Protein AF-A0A086LXX8-F1 (afdb_monomer_lite)

Radius of gyration: 21.61 Å; chains: 1; bounding box: 48×35×59 Å

Foldseek 3Di:
DVVVVVVVVVCVVDPDPPPPVVVVLVVVLVVLVVLLVLLVVLLVPDPVSLVSLVVVLVVVVVPPPPSCVQQVHPDNDPVNSVSSVVVSVVSVVVSVVSVVVD

Sequence (102 aa):
MHDSLLKFCCLEHNPPPPTHSAWMSSLVLYLLTIATAFLGYVLPWGQMCFWGVTVITNLLSPIPYVVPWLLGGYFVPDVTLRRFFVLHIILHFTTGLVLCLY

pLDDT: mean 80.86, std 11.33, range [56.59, 94.06]

InterPro domains:
  IPR005797 Cytochrome b/b6, N-terminal domain [PF00033] (19-99)
  IPR005797 Cytochrome b/b6, N-terminal domain [PS51002] (1-102)
  IPR016174 Di-haem cytochrome, transmembrane [SSF81342] (20-98)
  IPR027387 Cytochrome b/b6-like domain superfamily [G3DSA:1.20.810.10] (12-102)

Structure (mmCIF, N/CA/C/O backbone):
data_AF-A0A086LXX8-F1
#
_entry.id   AF-A0A086LXX8-F1
#
loop_
_atom_site.group_PDB
_atom_site.id
_atom_site.type_symbol
_atom_site.label_atom_id
_atom_site.label_alt_id
_atom_site.label_comp_id
_atom_site.label_asym_id
_atom_site.label_entity_id
_atom_site.label_seq_id
_atom_site.pdbx_PDB_ins_code
_atom_site.Cartn_x
_atom_site.Cartn_y
_atom_site.Cartn_z
_atom_site.occupancy
_atom_site.B_iso_or_equiv
_atom_site.auth_seq_id
_atom_site.auth_comp_id
_atom_site.auth_asym_id
_atom_site.auth_atom_id
_atom_site.pdbx_PDB_model_num
ATOM 1 N N . MET A 1 1 ? 31.525 -23.156 -41.639 1.00 56.59 1 MET A N 1
ATOM 2 C CA . MET A 1 1 ? 30.207 -23.643 -41.162 1.00 56.59 1 MET A CA 1
ATOM 3 C C . MET A 1 1 ? 30.297 -24.351 -39.807 1.00 56.59 1 MET A C 1
ATOM 5 O O . MET A 1 1 ? 29.387 -24.186 -39.011 1.00 56.59 1 MET A O 1
ATOM 9 N N . HIS A 1 2 ? 31.386 -25.072 -39.505 1.00 58.84 2 HIS A N 1
ATOM 10 C CA . HIS A 1 2 ? 31.576 -25.780 -38.228 1.00 58.84 2 HIS A CA 1
ATOM 11 C C . HIS A 1 2 ? 31.784 -24.847 -37.005 1.00 58.84 2 HIS A C 1
ATOM 13 O O . HIS A 1 2 ? 31.277 -25.129 -35.924 1.00 58.84 2 HIS A O 1
ATOM 19 N N . ASP A 1 3 ? 32.429 -23.684 -37.178 1.00 59.16 3 ASP A N 1
ATOM 20 C CA . ASP A 1 3 ? 32.704 -22.739 -36.071 1.00 59.16 3 ASP A CA 1
ATOM 21 C C . ASP A 1 3 ? 31.477 -21.951 -35.580 1.00 59.16 3 ASP A C 1
ATOM 23 O O . ASP A 1 3 ? 31.426 -21.500 -34.435 1.00 59.16 3 ASP A O 1
ATOM 27 N N . SER A 1 4 ? 30.461 -21.783 -36.432 1.00 62.78 4 SER A N 1
ATOM 28 C CA . SER A 1 4 ? 29.211 -21.105 -36.064 1.00 62.78 4 SER A CA 1
ATOM 29 C C . SER A 1 4 ? 28.341 -21.973 -35.151 1.00 62.78 4 SER A C 1
ATOM 31 O O . SER A 1 4 ? 27.659 -21.441 -34.281 1.00 62.78 4 SER A O 1
ATOM 33 N N . LEU A 1 5 ? 28.405 -23.300 -35.301 1.00 61.94 5 LEU A N 1
ATOM 34 C CA . LEU A 1 5 ? 27.641 -24.250 -34.487 1.00 61.94 5 LEU A CA 1
ATOM 35 C C . LEU A 1 5 ? 28.209 -24.384 -33.066 1.00 61.94 5 LEU A C 1
ATOM 37 O O . LEU A 1 5 ? 27.443 -24.462 -32.108 1.00 61.94 5 LEU A O 1
ATOM 41 N N . LEU A 1 6 ? 29.536 -24.314 -32.904 1.00 62.03 6 LEU A N 1
ATOM 42 C CA . LEU A 1 6 ? 30.182 -24.313 -31.584 1.00 62.03 6 LEU A CA 1
ATOM 43 C C . LEU A 1 6 ? 29.819 -23.068 -30.756 1.00 62.03 6 LEU A C 1
ATOM 45 O O . LEU A 1 6 ? 29.588 -23.177 -29.554 1.00 62.03 6 LEU A O 1
ATOM 49 N N . LYS A 1 7 ? 29.695 -21.891 -31.390 1.00 61.00 7 LYS A N 1
ATOM 50 C CA . LYS A 1 7 ? 29.247 -20.661 -30.710 1.00 61.00 7 LYS A CA 1
ATOM 51 C C . LYS A 1 7 ? 27.793 -20.743 -30.242 1.00 61.00 7 LYS A C 1
ATOM 53 O O . LYS A 1 7 ? 27.505 -20.294 -29.141 1.00 61.00 7 LYS A O 1
ATOM 58 N N . PHE A 1 8 ? 26.901 -21.341 -31.033 1.00 57.38 8 PHE A N 1
ATOM 59 C CA . PHE A 1 8 ? 25.512 -21.573 -30.618 1.00 57.38 8 PHE A CA 1
ATOM 60 C C . PHE A 1 8 ? 25.419 -22.554 -29.440 1.00 57.38 8 PHE A C 1
ATOM 62 O O . PHE A 1 8 ? 24.720 -22.271 -28.472 1.00 57.38 8 PHE A O 1
ATOM 69 N N . CYS A 1 9 ? 26.188 -23.648 -29.462 1.00 58.62 9 CYS A N 1
ATOM 70 C CA . CYS A 1 9 ? 26.179 -24.640 -28.382 1.00 58.62 9 CYS A CA 1
ATOM 71 C C . CYS A 1 9 ? 26.737 -24.083 -27.052 1.00 58.62 9 CYS A C 1
ATOM 73 O O . CYS A 1 9 ? 26.228 -24.415 -25.984 1.00 58.62 9 CYS A O 1
ATOM 75 N N . CYS A 1 10 ? 27.745 -23.200 -27.101 1.00 57.38 10 CYS A N 1
ATOM 76 C CA . CYS A 1 10 ? 28.260 -22.516 -25.906 1.00 57.3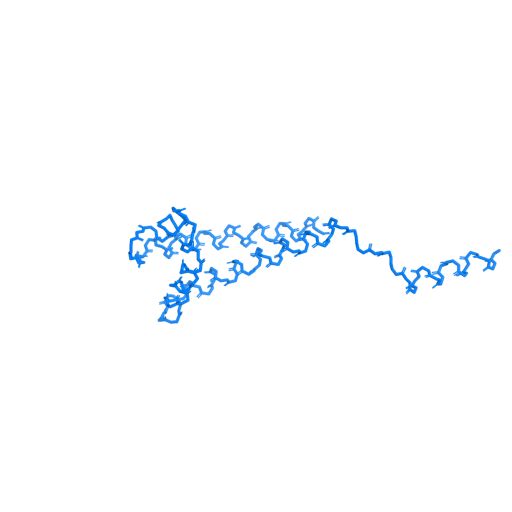8 10 CYS A CA 1
ATOM 77 C C . CYS A 1 10 ? 27.307 -21.440 -25.353 1.00 57.38 10 CYS A C 1
ATOM 79 O O . CYS A 1 10 ? 27.332 -21.184 -24.151 1.00 57.38 10 CYS A O 1
ATOM 81 N N . LEU A 1 11 ? 26.484 -20.807 -26.198 1.00 57.06 11 LEU A N 1
ATOM 82 C CA . LEU A 1 11 ? 25.497 -19.806 -25.768 1.00 57.06 11 LEU A CA 1
ATOM 83 C C . LEU A 1 11 ? 24.237 -20.436 -25.164 1.00 57.06 11 LEU A C 1
ATOM 85 O O . LEU A 1 11 ? 23.641 -19.848 -24.269 1.00 57.06 11 LEU A O 1
ATOM 89 N N . GLU A 1 12 ? 23.862 -21.641 -25.595 1.00 57.69 12 GLU A N 1
ATOM 90 C CA . GLU A 1 12 ? 22.782 -22.409 -24.962 1.00 57.69 12 GLU A CA 1
ATOM 91 C C . GLU A 1 12 ? 23.168 -22.872 -23.544 1.00 57.69 12 GLU A C 1
ATOM 93 O O . GLU A 1 12 ? 22.337 -22.916 -22.640 1.00 57.69 12 GLU A O 1
ATOM 98 N N . HIS A 1 13 ? 24.451 -23.179 -23.322 1.00 65.06 13 HIS A N 1
ATOM 99 C CA . HIS A 1 13 ? 24.944 -23.645 -22.025 1.00 65.06 13 HIS A CA 1
ATOM 100 C C . HIS A 1 13 ? 25.200 -22.515 -21.012 1.00 65.06 13 HIS A C 1
ATOM 102 O O . HIS A 1 13 ? 25.256 -22.772 -19.811 1.00 65.06 13 HIS A O 1
ATOM 108 N N . ASN A 1 14 ? 25.364 -21.271 -21.472 1.00 63.41 14 ASN A N 1
ATOM 109 C CA . ASN A 1 14 ? 25.628 -20.122 -20.610 1.00 63.41 14 ASN A CA 1
ATOM 110 C C . ASN A 1 14 ? 24.676 -18.969 -20.962 1.00 63.41 14 ASN A C 1
ATOM 112 O O . ASN A 1 14 ? 25.029 -18.128 -21.799 1.00 63.41 14 ASN A O 1
ATOM 116 N N . PRO A 1 15 ? 23.466 -18.932 -20.366 1.00 69.81 15 PRO A N 1
ATOM 117 C CA . PRO A 1 15 ? 22.545 -17.834 -20.602 1.00 69.81 15 PRO A CA 1
ATOM 118 C C . PRO A 1 15 ? 23.215 -16.513 -20.200 1.00 69.81 15 PRO A C 1
ATOM 120 O O . PRO A 1 15 ? 23.963 -16.477 -19.216 1.00 69.81 15 PRO A O 1
ATOM 123 N N . PRO A 1 16 ? 22.971 -15.414 -20.936 1.00 72.88 16 PRO A N 1
ATOM 124 C CA . PRO A 1 16 ? 23.492 -14.116 -20.539 1.00 72.88 16 PRO A CA 1
ATOM 125 C C . PRO A 1 16 ? 23.039 -13.814 -19.102 1.00 72.88 16 PRO A C 1
ATOM 127 O O . PRO A 1 16 ? 21.895 -14.122 -18.750 1.00 72.88 16 PRO A O 1
ATOM 130 N N . PRO A 1 17 ? 23.912 -13.236 -18.257 1.00 75.06 17 PRO A N 1
ATOM 131 C CA . PRO A 1 17 ? 23.539 -12.918 -16.889 1.00 75.06 17 PRO A CA 1
ATOM 132 C C . PRO A 1 17 ? 22.296 -12.021 -16.906 1.00 75.06 17 PRO A C 1
ATOM 134 O O . PRO A 1 17 ? 22.202 -11.135 -17.766 1.00 75.06 17 PRO A O 1
ATOM 137 N N . PRO A 1 18 ? 21.336 -12.232 -15.987 1.00 71.75 18 PRO A N 1
ATOM 138 C CA . PRO A 1 18 ? 20.146 -11.400 -15.925 1.00 71.75 18 PRO A CA 1
ATOM 139 C C . PRO A 1 18 ? 20.577 -9.942 -15.807 1.00 71.75 18 PRO A C 1
ATOM 141 O O . PRO A 1 18 ? 21.439 -9.592 -14.995 1.00 71.75 18 PRO A O 1
ATOM 144 N N . THR A 1 19 ? 20.000 -9.085 -16.646 1.00 83.12 19 THR A N 1
ATOM 145 C CA . THR A 1 19 ? 20.311 -7.663 -16.581 1.00 83.12 19 THR A CA 1
ATOM 146 C C . THR A 1 19 ? 19.916 -7.147 -15.203 1.00 83.12 19 THR A C 1
ATOM 148 O O . THR A 1 19 ? 18.885 -7.524 -14.643 1.00 83.12 19 THR A O 1
ATOM 151 N N . HIS A 1 20 ? 20.731 -6.251 -14.648 1.00 82.94 20 HIS A N 1
ATOM 152 C CA . HIS A 1 20 ? 20.465 -5.658 -13.338 1.00 82.94 20 HIS A CA 1
ATOM 153 C C . HIS A 1 20 ? 19.049 -5.049 -13.263 1.00 82.94 20 HIS A C 1
ATOM 155 O O . HIS A 1 20 ? 18.400 -5.094 -12.223 1.00 82.94 20 HIS A O 1
ATOM 161 N N . SER A 1 21 ? 18.524 -4.557 -14.392 1.00 81.88 21 SER A N 1
ATOM 162 C CA . SER A 1 21 ? 17.153 -4.053 -14.514 1.00 81.88 21 SER A CA 1
ATOM 163 C C . SER A 1 21 ? 16.072 -5.122 -14.311 1.00 81.88 21 SER A C 1
ATOM 165 O O . SER A 1 21 ? 15.095 -4.845 -13.621 1.00 81.88 21 SER A O 1
ATOM 167 N N . ALA A 1 22 ? 16.241 -6.330 -14.858 1.00 85.62 22 ALA A N 1
ATOM 168 C CA . ALA A 1 22 ? 15.265 -7.418 -14.752 1.00 85.62 22 ALA A CA 1
ATOM 169 C C . ALA A 1 22 ? 15.194 -8.006 -13.332 1.00 85.62 22 ALA A C 1
ATOM 171 O O . ALA A 1 22 ? 14.127 -8.407 -12.860 1.00 85.62 22 ALA A O 1
ATOM 172 N N . TRP A 1 23 ? 16.332 -8.032 -12.635 1.00 88.00 23 TRP A N 1
ATOM 173 C CA . TRP A 1 23 ? 16.393 -8.487 -11.247 1.00 88.00 23 TRP A CA 1
ATOM 174 C C . TRP A 1 23 ? 15.707 -7.493 -10.302 1.00 88.00 23 TRP A C 1
ATOM 176 O O . TRP A 1 23 ? 14.905 -7.884 -9.453 1.00 88.00 23 TRP A O 1
ATOM 186 N N . MET A 1 24 ? 15.942 -6.192 -10.506 1.00 88.94 24 MET A N 1
ATOM 187 C CA . MET A 1 24 ? 15.308 -5.142 -9.705 1.00 88.94 24 MET A CA 1
ATOM 188 C C . MET A 1 24 ? 13.789 -5.084 -9.910 1.00 88.94 24 MET A C 1
ATOM 190 O O . MET A 1 24 ? 13.053 -4.937 -8.936 1.00 88.94 24 MET A O 1
ATOM 194 N N . SER A 1 25 ? 13.288 -5.256 -11.136 1.00 88.19 25 SER A N 1
ATOM 195 C CA . SER A 1 25 ? 11.838 -5.291 -11.385 1.00 88.19 25 SER A CA 1
ATOM 196 C C . SER A 1 25 ? 11.159 -6.529 -10.790 1.00 88.19 25 SER A C 1
ATOM 198 O O . SER A 1 25 ? 10.054 -6.412 -10.260 1.00 88.19 25 SER A O 1
ATOM 200 N N . SER A 1 26 ? 11.835 -7.681 -10.768 1.00 90.38 26 SER A N 1
ATOM 201 C CA . SER A 1 26 ? 11.342 -8.884 -10.079 1.00 90.38 26 SER A CA 1
ATOM 202 C C . SER A 1 26 ? 11.213 -8.665 -8.567 1.00 90.38 26 SER A C 1
ATOM 204 O O . SER A 1 26 ? 10.223 -9.068 -7.957 1.00 90.38 26 SER A O 1
ATOM 206 N N . LEU A 1 27 ? 12.178 -7.968 -7.960 1.00 92.88 27 LEU A N 1
ATOM 207 C CA . LEU A 1 27 ? 12.137 -7.615 -6.540 1.00 92.88 27 LEU A CA 1
ATOM 208 C C . LEU A 1 27 ? 10.983 -6.647 -6.221 1.00 92.88 27 LEU A C 1
ATOM 210 O O . LEU A 1 27 ? 10.309 -6.801 -5.203 1.00 92.88 27 LEU A O 1
ATOM 214 N N . VAL A 1 28 ? 10.695 -5.696 -7.114 1.00 91.62 28 VAL A N 1
ATOM 215 C CA . VAL A 1 28 ? 9.532 -4.798 -6.986 1.00 91.62 28 VAL A CA 1
ATOM 216 C C . VAL A 1 28 ? 8.213 -5.572 -7.089 1.00 91.62 28 VAL A C 1
ATOM 218 O O . VAL A 1 28 ? 7.324 -5.377 -6.258 1.00 91.62 28 VAL A O 1
ATOM 221 N N . LEU A 1 29 ? 8.087 -6.486 -8.055 1.00 92.06 29 LEU A N 1
ATOM 222 C CA . LEU A 1 29 ? 6.912 -7.356 -8.205 1.00 92.06 29 LEU A CA 1
ATOM 223 C C . LEU A 1 29 ? 6.688 -8.249 -6.974 1.00 92.06 29 LEU A C 1
ATOM 225 O O . LEU A 1 29 ? 5.555 -8.407 -6.509 1.00 92.06 29 LEU A O 1
ATOM 229 N N . TYR A 1 30 ? 7.766 -8.787 -6.406 1.00 92.81 30 TYR A N 1
ATOM 230 C CA . TYR A 1 30 ? 7.719 -9.579 -5.179 1.00 92.81 30 TYR A CA 1
ATOM 231 C C . TYR A 1 30 ? 7.175 -8.771 -3.989 1.00 92.81 30 TYR A C 1
ATOM 233 O O . TYR A 1 30 ? 6.284 -9.228 -3.274 1.00 92.81 30 TYR A O 1
ATOM 241 N N . LEU A 1 31 ? 7.629 -7.529 -3.808 1.00 93.56 31 LEU A N 1
ATOM 242 C CA . LEU A 1 31 ? 7.118 -6.669 -2.735 1.00 93.56 31 LEU A CA 1
ATOM 243 C C . LEU A 1 31 ? 5.644 -6.276 -2.944 1.00 93.56 31 LEU A C 1
ATOM 245 O O . LEU A 1 31 ? 4.862 -6.288 -1.990 1.00 93.56 31 LEU A O 1
ATOM 249 N N . LEU A 1 32 ? 5.239 -5.979 -4.184 1.00 93.06 32 LEU A N 1
ATOM 250 C CA . LEU A 1 32 ? 3.852 -5.630 -4.524 1.00 93.06 32 LEU A CA 1
ATOM 251 C C . LEU A 1 32 ? 2.873 -6.789 -4.272 1.00 93.06 32 LEU A C 1
ATOM 253 O O . LEU A 1 32 ? 1.772 -6.581 -3.753 1.00 93.06 32 LEU A O 1
ATOM 257 N N . THR A 1 33 ? 3.269 -8.017 -4.609 1.00 93.69 33 THR A N 1
ATOM 258 C CA . THR A 1 33 ? 2.436 -9.215 -4.406 1.00 93.69 33 THR A CA 1
ATOM 259 C C . THR A 1 33 ? 2.262 -9.558 -2.928 1.00 93.69 33 THR A C 1
ATOM 261 O O . THR A 1 33 ? 1.135 -9.839 -2.516 1.00 93.69 33 THR A O 1
ATOM 264 N N . ILE A 1 34 ? 3.314 -9.447 -2.105 1.00 94.06 34 ILE A N 1
ATOM 265 C CA . ILE A 1 34 ? 3.211 -9.624 -0.644 1.00 94.06 34 ILE A CA 1
ATOM 266 C C . ILE A 1 34 ? 2.229 -8.616 -0.044 1.00 94.06 34 ILE A C 1
ATOM 268 O O . ILE A 1 34 ? 1.350 -8.999 0.730 1.00 94.06 34 ILE A O 1
ATOM 272 N N . ALA A 1 35 ? 2.345 -7.338 -0.418 1.00 90.75 35 ALA A N 1
ATOM 273 C CA . ALA A 1 35 ? 1.444 -6.298 0.073 1.00 90.75 35 ALA A CA 1
ATOM 274 C C . ALA A 1 35 ? -0.019 -6.586 -0.310 1.00 90.75 35 ALA A C 1
ATOM 276 O O . ALA A 1 35 ? -0.918 -6.480 0.528 1.00 90.75 35 ALA A O 1
ATOM 277 N N . THR A 1 36 ? -0.257 -7.011 -1.553 1.00 92.94 36 THR A N 1
ATOM 278 C CA . THR A 1 36 ? -1.599 -7.351 -2.054 1.00 92.94 36 THR A CA 1
ATOM 279 C C . THR A 1 36 ? -2.187 -8.558 -1.321 1.00 92.94 36 THR A C 1
ATOM 281 O O . THR A 1 36 ? -3.347 -8.514 -0.903 1.00 92.94 36 THR A O 1
ATOM 284 N N . ALA A 1 37 ? -1.389 -9.610 -1.113 1.00 91.06 37 ALA A N 1
ATOM 285 C CA . ALA A 1 37 ? -1.796 -10.810 -0.386 1.00 91.06 37 ALA A CA 1
ATOM 286 C C . ALA A 1 37 ? -2.113 -10.511 1.085 1.00 91.06 37 ALA A C 1
ATOM 288 O O . ALA A 1 37 ? -3.132 -10.972 1.600 1.00 91.06 37 ALA A O 1
ATOM 289 N N . PHE A 1 38 ? -1.293 -9.688 1.746 1.00 90.06 38 PHE A N 1
ATOM 290 C CA . PHE A 1 38 ? -1.540 -9.281 3.126 1.00 90.06 38 PHE A CA 1
ATOM 291 C C . PHE A 1 38 ? -2.844 -8.489 3.260 1.00 90.06 38 PHE A C 1
ATOM 293 O O . PHE A 1 38 ? -3.678 -8.819 4.100 1.00 90.06 38 PHE A O 1
ATOM 300 N N . LEU A 1 39 ? -3.069 -7.489 2.402 1.00 88.94 39 LEU A N 1
ATOM 301 C CA . LEU A 1 39 ? -4.315 -6.717 2.429 1.00 88.94 39 LEU A CA 1
ATOM 302 C C . LEU A 1 39 ? -5.544 -7.599 2.168 1.00 88.94 39 LEU A C 1
ATOM 304 O O . LEU A 1 39 ? -6.568 -7.408 2.817 1.00 88.94 39 LEU A O 1
ATOM 308 N N . GLY A 1 40 ? -5.430 -8.595 1.283 1.00 88.88 40 GLY A N 1
ATOM 309 C CA . GLY A 1 40 ? -6.490 -9.574 1.022 1.00 88.88 40 GLY A CA 1
ATOM 310 C C . GLY A 1 40 ? -6.780 -10.483 2.219 1.00 88.88 40 GLY A C 1
ATOM 311 O O . GLY A 1 40 ? -7.939 -10.776 2.502 1.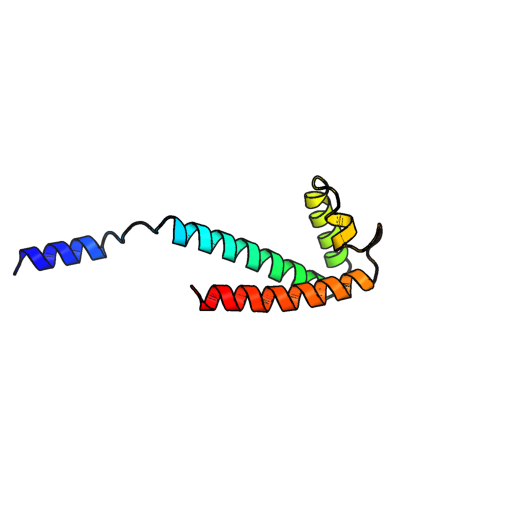00 88.88 40 GLY A O 1
ATOM 312 N N . TYR A 1 41 ? -5.748 -10.873 2.970 1.00 88.81 41 TYR A N 1
ATOM 313 C CA . TYR A 1 41 ? -5.896 -11.660 4.197 1.00 88.81 41 TYR A CA 1
ATOM 314 C C . TYR A 1 41 ? -6.636 -10.898 5.304 1.00 88.81 41 TYR A C 1
ATOM 316 O O . TYR A 1 41 ? -7.319 -11.509 6.116 1.00 88.81 41 TYR A O 1
ATOM 324 N N . VAL A 1 42 ? -6.554 -9.566 5.329 1.00 86.56 42 VAL A N 1
ATOM 325 C CA . VAL A 1 42 ? -7.214 -8.744 6.355 1.00 86.56 42 VAL A CA 1
ATOM 326 C C . VAL A 1 42 ? -8.730 -8.590 6.113 1.00 86.56 42 VAL A C 1
ATOM 328 O O . VAL A 1 42 ? -9.460 -8.289 7.055 1.00 86.56 42 VAL A O 1
ATOM 331 N N . LEU A 1 43 ? -9.232 -8.828 4.890 1.00 83.56 43 LEU A N 1
ATOM 332 C CA . LEU A 1 43 ? -10.649 -8.625 4.524 1.00 83.56 43 LEU A CA 1
ATOM 333 C C . LEU A 1 43 ? -11.654 -9.486 5.319 1.00 83.56 43 LEU A C 1
ATOM 335 O O . LEU A 1 43 ? -12.674 -8.941 5.750 1.00 83.56 43 LEU A O 1
ATOM 339 N N . PRO A 1 44 ? -11.433 -10.798 5.532 1.00 80.00 44 PRO A N 1
ATOM 340 C CA . PRO A 1 44 ? -12.220 -11.595 6.464 1.00 80.00 44 PRO A CA 1
ATOM 341 C C . PRO A 1 44 ? -11.837 -11.156 7.884 1.00 80.00 44 PRO A C 1
ATOM 343 O O . PRO A 1 44 ? -10.885 -11.661 8.475 1.00 80.00 44 PRO A O 1
ATOM 346 N N . TRP A 1 45 ? -12.522 -10.136 8.402 1.00 78.25 45 TRP A N 1
ATOM 347 C CA . TRP A 1 45 ? -12.187 -9.465 9.660 1.00 78.25 45 TRP A CA 1
ATOM 348 C C . TRP A 1 45 ? -12.387 -10.383 10.877 1.00 78.25 45 TRP A C 1
ATOM 350 O O . TRP A 1 45 ? -13.431 -10.378 11.528 1.00 78.25 45 TRP A O 1
ATOM 360 N N . GLY A 1 46 ? -11.385 -11.214 11.161 1.00 83.50 46 GLY A N 1
ATOM 361 C CA . GLY A 1 46 ? -11.353 -12.148 12.286 1.00 83.50 46 GLY A CA 1
ATOM 362 C C . GLY A 1 46 ? -10.276 -11.812 13.321 1.00 83.50 46 GLY A C 1
ATOM 363 O O . GLY A 1 46 ? -9.422 -10.952 13.107 1.00 83.50 46 GLY A O 1
ATOM 364 N N . GLN A 1 47 ? -10.275 -12.548 14.439 1.00 80.69 47 GLN A N 1
ATOM 365 C CA . GLN A 1 47 ? -9.289 -12.407 15.526 1.00 80.69 47 GLN A CA 1
ATOM 366 C C . GLN A 1 47 ? -7.839 -12.499 15.019 1.00 80.69 47 GLN A C 1
ATOM 368 O O . GLN A 1 47 ? -7.007 -11.670 15.375 1.00 80.69 47 GLN A O 1
ATOM 373 N N . MET A 1 48 ? -7.534 -13.461 14.142 1.00 82.00 48 MET A N 1
ATOM 374 C CA . MET A 1 48 ? -6.181 -13.630 13.591 1.00 82.00 48 MET A CA 1
ATOM 375 C C . MET A 1 48 ? -5.764 -12.472 12.674 1.00 82.00 48 MET A C 1
ATOM 377 O O . MET A 1 48 ? -4.607 -12.061 12.687 1.00 82.00 48 MET A O 1
ATOM 381 N N . CYS A 1 49 ? -6.700 -11.915 11.907 1.00 82.25 49 CYS A N 1
ATOM 382 C CA . CYS A 1 49 ? -6.447 -10.773 11.032 1.00 82.25 49 CYS A CA 1
ATOM 383 C C . CYS A 1 49 ? -6.191 -9.499 11.840 1.00 82.25 49 CYS A C 1
ATOM 385 O O . CYS A 1 49 ? -5.280 -8.744 11.507 1.00 82.25 49 CYS A O 1
ATOM 387 N N . PHE A 1 50 ? -6.926 -9.302 12.941 1.00 81.75 50 PHE A N 1
ATOM 388 C CA . PHE A 1 50 ? -6.709 -8.188 13.864 1.00 81.75 50 PHE A CA 1
ATOM 389 C C . PHE A 1 50 ? -5.279 -8.189 14.420 1.00 81.75 50 PHE A C 1
ATOM 391 O O . PHE A 1 50 ? -4.563 -7.197 14.282 1.00 81.75 50 PHE A O 1
ATOM 398 N N . TRP A 1 51 ? -4.824 -9.330 14.950 1.00 85.75 51 TRP A N 1
ATOM 399 C CA . TRP A 1 51 ? -3.448 -9.474 15.435 1.00 85.75 51 TRP A CA 1
ATOM 400 C C . TRP A 1 51 ? -2.411 -9.319 14.322 1.00 85.75 51 TRP A C 1
ATOM 402 O O . TRP A 1 51 ? -1.369 -8.700 14.539 1.00 85.75 51 TRP A O 1
ATOM 412 N N . GLY A 1 52 ? -2.709 -9.816 13.119 1.00 84.69 52 GLY A N 1
ATOM 413 C CA . GLY A 1 52 ? -1.863 -9.623 11.943 1.00 84.69 52 GLY A CA 1
ATOM 414 C C . GLY A 1 52 ? -1.638 -8.143 11.622 1.00 84.69 52 GLY A C 1
ATOM 415 O O . GLY A 1 52 ? -0.493 -7.722 11.456 1.00 84.69 52 GLY A O 1
ATOM 416 N N . VAL A 1 53 ? -2.701 -7.331 11.609 1.00 85.75 53 VAL A N 1
ATOM 417 C CA . VAL A 1 53 ? -2.597 -5.876 11.403 1.00 85.75 53 VAL A CA 1
ATOM 418 C C . VAL A 1 53 ? -1.741 -5.240 12.492 1.00 85.75 53 VAL A C 1
ATOM 420 O O . VAL A 1 53 ? -0.816 -4.501 12.162 1.00 85.75 53 VAL A O 1
ATOM 423 N N . THR A 1 54 ? -1.974 -5.573 13.764 1.00 84.19 54 THR A N 1
ATOM 424 C CA . THR A 1 54 ? -1.210 -5.011 14.887 1.00 84.19 54 THR A CA 1
ATOM 425 C C . THR A 1 54 ? 0.287 -5.304 14.772 1.00 84.19 54 THR A C 1
ATOM 427 O O . THR A 1 54 ? 1.097 -4.381 14.873 1.00 84.19 54 THR A O 1
ATOM 430 N N . VAL A 1 55 ? 0.672 -6.557 14.505 1.00 87.62 55 VAL A N 1
ATOM 431 C CA . VAL A 1 55 ? 2.086 -6.953 14.382 1.00 87.62 55 VAL A CA 1
ATOM 432 C C . VAL A 1 55 ? 2.761 -6.226 13.223 1.00 87.62 55 VAL A C 1
ATOM 434 O O . VAL A 1 55 ? 3.840 -5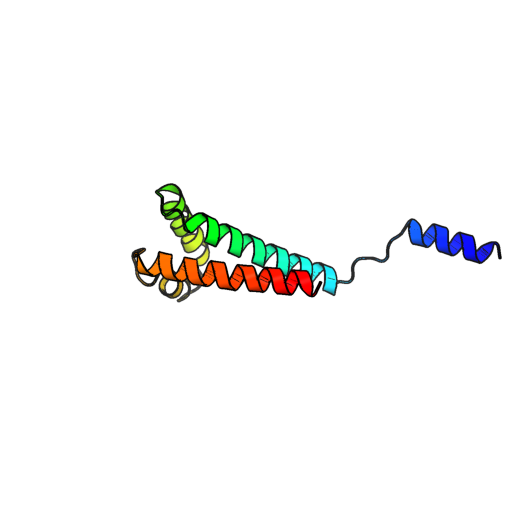.664 13.408 1.00 87.62 55 VAL A O 1
ATOM 437 N N . ILE A 1 56 ? 2.123 -6.166 12.052 1.00 86.44 56 ILE A N 1
ATOM 438 C CA . ILE A 1 56 ? 2.705 -5.462 10.903 1.00 86.44 56 ILE A CA 1
ATOM 439 C C . ILE A 1 56 ? 2.804 -3.960 11.174 1.00 86.44 56 ILE A C 1
ATOM 441 O O . ILE A 1 56 ? 3.843 -3.358 10.914 1.00 86.44 56 ILE A O 1
ATOM 445 N N . THR A 1 57 ? 1.788 -3.338 11.769 1.00 84.31 57 THR A N 1
ATOM 446 C CA . THR A 1 57 ? 1.861 -1.909 12.106 1.00 84.31 57 THR A CA 1
ATOM 447 C C . THR A 1 57 ? 2.919 -1.605 13.164 1.00 84.31 57 THR A C 1
ATOM 449 O O . THR A 1 57 ? 3.538 -0.546 13.097 1.00 84.31 57 THR A O 1
ATOM 452 N N . ASN A 1 58 ? 3.212 -2.546 14.068 1.00 86.81 58 ASN A N 1
ATOM 453 C CA . ASN A 1 58 ? 4.325 -2.419 15.011 1.00 86.81 58 ASN A CA 1
ATOM 454 C C . ASN A 1 58 ? 5.685 -2.444 14.297 1.00 86.81 58 ASN A C 1
ATOM 456 O O . ASN A 1 58 ? 6.575 -1.686 14.674 1.00 86.81 58 ASN A O 1
ATOM 460 N N . LEU A 1 59 ? 5.837 -3.236 13.228 1.00 88.19 59 LEU A N 1
ATOM 461 C CA . LEU A 1 59 ? 7.037 -3.202 12.380 1.00 88.19 59 LEU A CA 1
ATOM 462 C C . LEU A 1 59 ? 7.189 -1.858 11.647 1.00 88.19 59 LEU A C 1
ATOM 464 O O . LEU A 1 59 ? 8.310 -1.408 11.424 1.00 88.19 59 LEU A O 1
ATOM 468 N N . LEU A 1 60 ? 6.075 -1.202 11.299 1.00 81.62 60 LEU A N 1
ATOM 469 C CA . LEU A 1 60 ? 6.05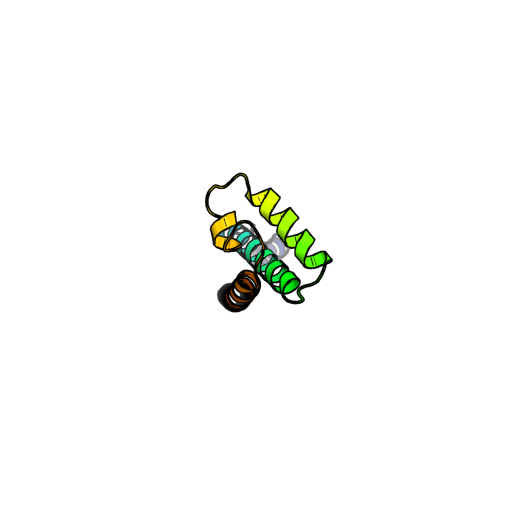5 0.113 10.644 1.00 81.62 60 LEU A CA 1
ATOM 470 C C . LEU A 1 60 ? 6.088 1.299 11.627 1.00 81.62 60 LEU A C 1
ATOM 472 O O . LEU A 1 60 ? 6.251 2.439 11.192 1.00 81.62 60 LEU A O 1
ATOM 476 N N . SER A 1 61 ? 5.992 1.055 12.939 1.00 82.50 61 SER A N 1
ATOM 477 C CA . SER A 1 61 ? 6.021 2.089 13.984 1.00 82.50 61 SER A CA 1
ATOM 478 C C . SER A 1 61 ? 7.243 3.024 13.964 1.00 82.50 61 SER A C 1
ATOM 480 O O . SER A 1 61 ? 7.082 4.163 14.408 1.00 82.50 61 SER A O 1
ATOM 482 N N . PRO A 1 62 ? 8.444 2.625 13.489 1.00 88.12 62 PRO A N 1
ATOM 483 C CA . PRO A 1 62 ? 9.580 3.542 13.385 1.00 88.12 62 PRO A CA 1
ATOM 484 C C . PRO A 1 62 ? 9.359 4.699 12.399 1.00 88.12 62 PRO A C 1
ATOM 486 O O . PRO A 1 62 ? 10.070 5.699 12.468 1.00 88.12 62 PRO A O 1
ATOM 489 N N . ILE A 1 63 ? 8.395 4.577 11.477 1.00 86.12 63 ILE A N 1
ATOM 490 C CA . ILE A 1 63 ? 8.102 5.594 10.466 1.00 86.12 63 ILE A CA 1
ATOM 491 C C . ILE A 1 63 ? 6.928 6.460 10.957 1.00 86.12 63 ILE A C 1
ATOM 493 O O . ILE A 1 63 ? 5.803 5.961 11.077 1.00 86.12 63 ILE A O 1
ATOM 497 N N . PRO A 1 64 ? 7.138 7.763 11.227 1.00 84.00 64 PRO A N 1
ATOM 498 C CA . PRO A 1 64 ? 6.073 8.627 11.722 1.00 84.00 64 PRO A CA 1
ATOM 499 C C . PRO A 1 64 ? 4.974 8.825 10.662 1.00 84.00 64 PRO A C 1
ATOM 501 O O . PRO A 1 64 ? 5.229 8.781 9.461 1.00 84.00 64 PRO A O 1
ATOM 504 N N . TYR A 1 65 ? 3.739 9.065 11.114 1.00 80.88 65 TYR A N 1
ATOM 505 C CA . TYR A 1 65 ? 2.538 9.371 10.308 1.00 80.88 65 TYR A CA 1
ATOM 506 C C . TYR A 1 65 ? 1.946 8.252 9.430 1.00 80.88 65 TYR A C 1
ATOM 508 O O . TYR A 1 65 ? 0.760 8.326 9.109 1.00 80.88 65 TYR A O 1
ATOM 516 N N . VAL A 1 66 ? 2.689 7.192 9.097 1.00 80.94 66 VAL A N 1
ATOM 517 C CA . VAL A 1 66 ? 2.177 6.098 8.244 1.00 80.94 66 VAL A CA 1
ATOM 518 C C . VAL A 1 66 ? 1.091 5.285 8.950 1.00 80.94 66 VAL A C 1
ATOM 520 O O . VAL A 1 66 ? 0.015 5.067 8.396 1.00 80.94 66 VAL A O 1
ATOM 523 N N . VAL A 1 67 ? 1.346 4.870 10.191 1.00 80.56 67 VAL A N 1
ATOM 524 C CA . VAL A 1 67 ? 0.437 4.010 10.966 1.00 80.56 67 VAL A CA 1
ATOM 525 C C . VAL A 1 67 ? -0.925 4.686 11.229 1.00 80.56 67 VAL A C 1
ATOM 527 O O . VAL A 1 67 ? -1.950 4.079 10.906 1.00 80.56 67 VAL A O 1
ATOM 530 N N . PRO A 1 68 ? -0.996 5.950 11.702 1.00 79.56 68 PRO A N 1
ATOM 531 C CA . PRO A 1 68 ? -2.273 6.646 11.886 1.00 79.56 68 PRO A CA 1
ATOM 532 C C . PRO A 1 68 ? -3.022 6.913 10.574 1.00 79.56 68 PRO A C 1
ATOM 534 O O . PRO A 1 68 ? -4.253 6.883 10.553 1.00 79.56 68 PRO A O 1
ATOM 537 N N . TRP A 1 69 ? -2.304 7.157 9.471 1.00 80.12 69 TRP A N 1
ATOM 538 C CA . TRP A 1 69 ? -2.914 7.344 8.151 1.00 80.12 69 TRP A CA 1
ATOM 539 C C . TRP A 1 69 ? -3.564 6.053 7.642 1.00 80.12 69 TRP A C 1
ATOM 541 O O . TRP A 1 69 ? -4.703 6.073 7.163 1.00 80.12 69 TRP A O 1
ATOM 551 N N . LEU A 1 70 ? -2.863 4.929 7.805 1.00 76.88 70 LEU A N 1
ATOM 552 C CA . LEU A 1 70 ? -3.318 3.623 7.349 1.00 76.88 70 LEU A CA 1
ATOM 553 C C . LEU A 1 70 ? -4.515 3.122 8.173 1.00 76.88 70 LEU A C 1
ATOM 555 O O . LEU A 1 70 ? -5.508 2.669 7.605 1.00 76.88 70 LEU A O 1
ATOM 559 N N . LEU A 1 71 ? -4.446 3.258 9.502 1.00 76.44 71 LEU A N 1
ATOM 560 C CA . LEU A 1 71 ? -5.466 2.762 10.431 1.00 76.44 71 LEU A CA 1
ATOM 561 C C . LEU A 1 71 ? -6.662 3.714 10.592 1.00 76.44 71 LEU A C 1
ATOM 563 O O . LEU A 1 71 ? -7.767 3.262 10.887 1.00 76.44 71 LEU A O 1
ATOM 567 N N . GLY A 1 72 ? -6.481 5.016 10.357 1.00 69.12 72 GLY A N 1
ATOM 568 C CA . GLY A 1 72 ? -7.535 6.025 10.515 1.00 69.12 72 GLY A CA 1
ATOM 569 C C . GLY A 1 72 ? -7.801 6.457 11.964 1.00 69.12 72 GLY A C 1
ATOM 570 O O . GLY A 1 72 ? -8.799 7.130 12.208 1.00 69.12 72 GLY A O 1
ATOM 571 N N . GLY A 1 73 ? -6.932 6.092 12.912 1.00 68.56 73 GLY A N 1
ATOM 572 C CA . GLY A 1 73 ? -7.039 6.427 14.335 1.00 68.56 73 GLY A CA 1
ATOM 573 C C . GLY A 1 73 ? -6.117 5.571 15.214 1.00 68.56 73 GLY A C 1
ATOM 574 O O . GLY A 1 73 ? -5.308 4.801 14.703 1.00 68.56 73 GLY A O 1
ATOM 575 N N . TYR A 1 74 ? -6.243 5.712 16.540 1.00 60.38 74 TYR A N 1
ATOM 576 C CA . TYR A 1 74 ? -5.497 4.923 17.541 1.00 60.38 74 TYR A CA 1
ATOM 577 C C . TYR A 1 74 ? -6.089 3.525 17.797 1.00 60.38 74 TYR A C 1
ATOM 579 O O . TYR A 1 74 ? -5.426 2.672 18.377 1.00 60.38 74 TYR A O 1
ATOM 587 N N . PHE A 1 75 ? -7.327 3.291 17.357 1.00 59.88 75 PHE A N 1
ATOM 588 C CA . PHE A 1 75 ? -7.971 1.978 17.295 1.00 59.88 75 PHE A CA 1
ATOM 589 C C . PHE A 1 75 ? -8.260 1.632 15.837 1.00 59.88 75 PHE A C 1
ATOM 591 O O . PHE A 1 75 ? -8.199 2.517 14.989 1.00 59.88 75 PHE A O 1
ATOM 598 N N . VAL A 1 76 ? -8.561 0.363 15.551 1.00 60.72 76 VAL A N 1
ATOM 599 C CA . VAL A 1 76 ? -8.903 -0.118 14.206 1.00 60.72 76 VAL A CA 1
ATOM 600 C C . VAL A 1 76 ? -10.430 -0.051 14.005 1.00 60.72 76 VAL A C 1
ATOM 602 O O . VAL A 1 76 ? -11.119 -0.990 14.404 1.00 60.72 76 VAL A O 1
ATOM 605 N N . PRO A 1 77 ? -11.003 1.052 13.477 1.00 66.81 77 PRO A N 1
ATOM 606 C CA . PRO A 1 77 ? -12.438 1.159 13.221 1.00 66.81 77 PRO A CA 1
ATOM 607 C C . PRO A 1 77 ? -12.866 0.400 11.955 1.00 66.81 77 PRO A C 1
ATOM 609 O O . PRO A 1 77 ? -12.059 0.071 11.088 1.00 66.81 77 PRO A O 1
ATOM 612 N N . ASP A 1 78 ? -14.174 0.256 11.749 1.00 68.31 78 ASP A N 1
ATOM 613 C CA . ASP A 1 78 ? -14.754 -0.259 10.495 1.00 68.31 78 ASP A CA 1
ATOM 614 C C . ASP A 1 78 ? -14.332 0.549 9.248 1.00 68.31 78 ASP A C 1
ATOM 616 O O . ASP A 1 78 ? -14.316 0.051 8.118 1.00 68.31 78 ASP A O 1
ATOM 620 N N . VAL A 1 79 ? -13.934 1.812 9.444 1.00 70.81 79 VAL A N 1
ATOM 621 C CA . VAL A 1 79 ? -13.415 2.691 8.385 1.00 70.81 79 VAL A CA 1
ATOM 622 C C . VAL A 1 79 ? -12.098 2.154 7.807 1.00 70.81 79 VAL A C 1
ATOM 624 O O . VAL A 1 79 ? -11.828 2.341 6.618 1.00 70.81 79 VAL A O 1
ATOM 627 N N . THR A 1 80 ? -11.296 1.449 8.608 1.00 76.12 80 THR A N 1
ATOM 628 C CA . THR A 1 80 ? -10.025 0.853 8.181 1.00 76.12 80 THR A CA 1
ATOM 629 C C . THR A 1 80 ? -10.246 -0.299 7.205 1.00 76.12 80 THR A C 1
ATOM 631 O O . THR A 1 80 ? -9.565 -0.374 6.183 1.00 76.12 80 THR A O 1
ATOM 634 N N . LEU A 1 81 ? -11.255 -1.142 7.452 1.00 79.69 81 LEU A N 1
ATOM 635 C CA . LEU A 1 81 ? -11.612 -2.253 6.566 1.00 79.69 81 LEU A CA 1
ATOM 636 C C . LEU A 1 81 ? -11.988 -1.748 5.166 1.00 79.69 81 LEU A C 1
ATOM 638 O O . LEU A 1 81 ? -11.520 -2.281 4.161 1.00 79.69 81 LEU A O 1
ATOM 642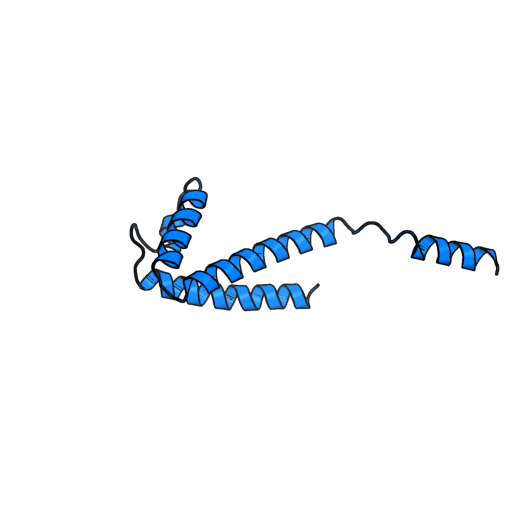 N N . ARG A 1 82 ? -12.776 -0.666 5.082 1.00 81.12 82 ARG A N 1
ATOM 643 C CA . ARG A 1 82 ? -13.116 -0.038 3.792 1.00 81.12 82 ARG A CA 1
ATOM 644 C C . ARG A 1 82 ? -11.888 0.505 3.062 1.00 81.12 82 ARG A C 1
ATOM 646 O O . ARG A 1 82 ? -11.815 0.374 1.843 1.00 81.12 82 ARG A O 1
ATOM 653 N N . ARG A 1 83 ? -10.917 1.087 3.775 1.00 84.88 83 ARG A N 1
ATOM 654 C CA . ARG A 1 83 ? -9.658 1.556 3.167 1.00 84.88 83 ARG A CA 1
ATOM 655 C C . ARG A 1 83 ? -8.829 0.390 2.639 1.00 84.88 83 ARG A C 1
ATOM 657 O O . ARG A 1 83 ? -8.361 0.458 1.507 1.00 84.88 83 ARG A O 1
ATOM 664 N N . PHE A 1 84 ? -8.702 -0.690 3.407 1.00 87.06 84 PHE A N 1
ATOM 665 C CA . PHE A 1 84 ? -7.999 -1.898 2.969 1.00 87.06 84 PHE A CA 1
ATOM 666 C C . PHE A 1 84 ? -8.668 -2.576 1.780 1.00 87.06 84 PHE A C 1
ATOM 668 O O . PHE A 1 84 ? -7.962 -2.996 0.869 1.00 87.06 84 PHE A O 1
ATOM 675 N N . PHE A 1 85 ? -10.000 -2.603 1.726 1.00 87.56 85 PHE A N 1
ATOM 676 C CA . PHE A 1 85 ? -10.729 -3.095 0.559 1.00 87.56 85 PHE A CA 1
ATOM 677 C C . PHE A 1 85 ? -10.375 -2.300 -0.705 1.00 87.56 85 PHE A C 1
ATOM 679 O O . PHE A 1 85 ? -9.983 -2.882 -1.713 1.00 87.56 85 PHE A O 1
ATOM 686 N N . VAL A 1 86 ? -10.438 -0.966 -0.642 1.00 90.56 86 VAL A N 1
ATOM 687 C CA . VAL A 1 86 ? -10.097 -0.107 -1.788 1.00 90.56 86 VAL A CA 1
ATOM 688 C C . VAL A 1 86 ? -8.623 -0.261 -2.184 1.00 90.56 86 VAL A C 1
ATOM 690 O O . VAL A 1 86 ? -8.323 -0.418 -3.366 1.00 90.56 86 VAL A O 1
ATOM 693 N N . LEU A 1 87 ? -7.706 -0.277 -1.211 1.00 91.00 87 LEU A N 1
ATOM 694 C CA . LEU A 1 87 ? -6.272 -0.457 -1.462 1.00 91.00 87 LEU A CA 1
ATOM 695 C C . LEU A 1 87 ? -5.954 -1.830 -2.071 1.00 91.00 87 LEU A C 1
ATOM 697 O O . LEU A 1 87 ? -5.143 -1.898 -2.990 1.00 91.00 87 LEU A O 1
ATOM 701 N N . HIS A 1 88 ? -6.605 -2.904 -1.613 1.00 91.50 88 HIS A N 1
ATOM 702 C CA . HIS A 1 88 ? -6.422 -4.251 -2.158 1.00 91.50 88 HIS A CA 1
ATOM 703 C C . HIS A 1 88 ? -6.824 -4.322 -3.635 1.00 91.50 88 HIS A C 1
ATOM 705 O O . HIS A 1 88 ? -6.064 -4.836 -4.453 1.00 91.50 88 HIS A O 1
ATOM 711 N N . ILE A 1 89 ? -7.978 -3.749 -3.992 1.00 92.38 89 ILE A N 1
ATOM 712 C CA . ILE A 1 89 ? -8.452 -3.734 -5.380 1.00 92.38 89 ILE A CA 1
ATOM 713 C C . ILE A 1 89 ? -7.506 -2.918 -6.277 1.00 92.38 89 ILE A C 1
ATOM 715 O O . ILE A 1 89 ? -7.115 -3.395 -7.341 1.00 92.38 89 ILE A O 1
ATOM 719 N N . ILE A 1 90 ? -7.073 -1.728 -5.842 1.00 93.75 90 ILE A N 1
ATOM 720 C CA . ILE A 1 90 ? -6.140 -0.884 -6.614 1.00 93.75 90 ILE A CA 1
ATOM 721 C C . ILE A 1 90 ? -4.788 -1.583 -6.814 1.00 93.75 90 ILE A C 1
ATOM 723 O O . ILE A 1 90 ? -4.248 -1.586 -7.926 1.00 93.75 90 ILE A O 1
ATOM 727 N N . LEU A 1 91 ? -4.235 -2.183 -5.756 1.00 92.19 91 LEU A N 1
ATOM 728 C CA . LEU A 1 91 ? -2.950 -2.876 -5.832 1.00 92.19 91 LEU A CA 1
ATOM 729 C C . LEU A 1 91 ? -3.028 -4.110 -6.725 1.00 92.19 91 LEU A C 1
ATOM 731 O O . LEU A 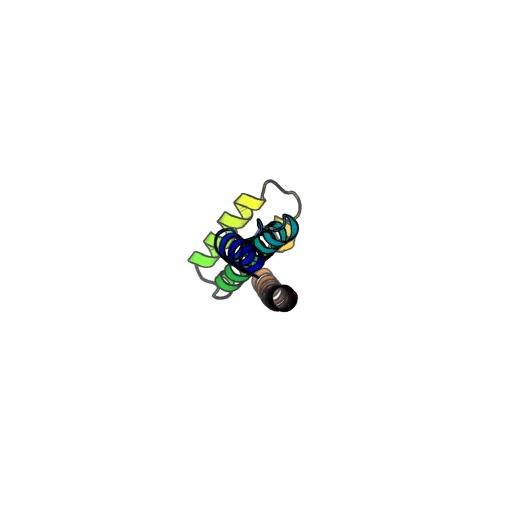1 91 ? -2.123 -4.307 -7.529 1.00 92.19 91 LEU A O 1
ATOM 735 N N . HIS A 1 92 ? -4.124 -4.871 -6.676 1.00 91.50 92 HIS A N 1
ATOM 736 C CA . HIS A 1 92 ? -4.308 -6.033 -7.544 1.00 91.50 92 HIS A CA 1
ATOM 737 C C . HIS A 1 92 ? -4.242 -5.658 -9.034 1.00 91.50 92 HIS A C 1
ATOM 739 O O . HIS A 1 92 ? -3.497 -6.276 -9.796 1.00 91.50 92 HIS A O 1
ATOM 745 N N . PHE A 1 93 ? -4.942 -4.594 -9.449 1.00 93.25 93 PHE A N 1
ATOM 746 C CA . PHE A 1 93 ? -4.862 -4.098 -10.829 1.00 93.25 93 PHE A CA 1
ATOM 747 C C . PHE A 1 93 ? -3.475 -3.556 -11.181 1.00 93.25 93 PHE A C 1
ATOM 749 O O . PHE A 1 93 ? -2.998 -3.772 -12.293 1.00 93.25 93 PHE A O 1
ATOM 756 N N . THR A 1 94 ? -2.804 -2.895 -10.237 1.00 93.19 94 THR A N 1
ATOM 757 C CA . THR A 1 94 ? -1.444 -2.381 -10.445 1.00 93.19 94 THR A CA 1
ATOM 758 C C . THR A 1 94 ? -0.448 -3.522 -10.652 1.00 93.19 94 THR A C 1
ATOM 760 O O . THR A 1 94 ? 0.334 -3.489 -11.596 1.00 93.19 94 THR A O 1
ATOM 763 N N . THR A 1 95 ? -0.493 -4.565 -9.821 1.00 92.81 95 THR A N 1
ATOM 764 C CA . THR A 1 95 ? 0.360 -5.752 -9.973 1.00 92.81 95 THR A CA 1
ATOM 765 C C . THR A 1 95 ? 0.067 -6.488 -11.278 1.00 92.81 95 THR A C 1
ATOM 767 O O . THR A 1 95 ? 1.007 -6.861 -11.975 1.00 92.81 95 THR A O 1
ATOM 770 N N . GLY A 1 96 ? -1.208 -6.642 -11.650 1.00 92.94 96 GLY A N 1
ATOM 771 C CA . GLY A 1 96 ? -1.594 -7.222 -12.939 1.00 92.94 96 GLY A CA 1
ATOM 772 C C . GLY A 1 96 ? -1.066 -6.423 -14.135 1.00 92.94 96 GLY A C 1
ATOM 773 O O . GLY A 1 96 ? -0.558 -7.009 -15.087 1.00 92.94 96 GLY A O 1
ATOM 774 N N . LEU A 1 97 ? -1.106 -5.088 -14.062 1.00 92.94 97 LEU A N 1
ATOM 775 C CA . LEU A 1 97 ? -0.537 -4.216 -15.090 1.00 92.94 97 LEU A CA 1
ATOM 776 C C . LEU A 1 97 ? 0.984 -4.383 -15.194 1.00 92.94 97 LEU A C 1
ATOM 778 O O . LEU A 1 97 ? 1.495 -4.551 -16.295 1.00 92.94 97 LEU A O 1
ATOM 782 N N . VAL A 1 98 ? 1.709 -4.363 -14.072 1.00 91.00 98 VAL A N 1
ATOM 783 C CA . VAL A 1 98 ? 3.175 -4.523 -14.079 1.00 91.00 98 VAL A CA 1
ATOM 784 C C . VAL A 1 98 ? 3.575 -5.904 -14.606 1.00 91.00 98 VAL A C 1
ATOM 786 O O . VAL A 1 98 ? 4.534 -5.992 -15.363 1.00 91.00 98 VAL A O 1
ATOM 789 N N . LEU A 1 99 ? 2.821 -6.959 -14.277 1.00 90.75 99 LEU A N 1
ATOM 790 C CA . LEU A 1 99 ? 3.022 -8.298 -14.845 1.00 90.75 99 LEU A CA 1
ATOM 791 C C . LEU A 1 99 ? 2.766 -8.350 -16.355 1.00 90.75 99 LEU A C 1
ATOM 793 O O . LEU A 1 99 ? 3.451 -9.082 -17.049 1.00 90.75 99 LEU A O 1
ATOM 797 N N . CYS A 1 100 ? 1.798 -7.589 -16.867 1.00 89.56 100 CYS A N 1
ATOM 798 C CA . CYS A 1 100 ? 1.523 -7.512 -18.304 1.00 89.56 100 CYS A CA 1
ATOM 799 C C . CYS A 1 100 ? 2.599 -6.728 -19.079 1.00 89.56 100 CYS A C 1
ATOM 801 O O . CYS A 1 100 ? 2.742 -6.911 -20.285 1.00 89.56 100 CYS A O 1
ATOM 803 N N . LEU A 1 101 ? 3.299 -5.810 -18.408 1.00 85.81 101 LEU A N 1
ATOM 804 C CA . LEU A 1 101 ? 4.366 -4.993 -18.993 1.00 85.81 101 LEU A CA 1
ATOM 805 C C . LEU A 1 101 ? 5.742 -5.674 -18.962 1.00 85.81 101 LEU A C 1
ATOM 807 O O . LEU A 1 101 ? 6.660 -5.179 -19.617 1.00 85.81 101 LEU A O 1
ATOM 811 N N . TYR A 1 102 ? 5.887 -6.741 -18.173 1.00 78.44 102 TYR A N 1
ATOM 812 C CA . TYR A 1 102 ? 7.103 -7.540 -18.045 1.00 78.44 102 TYR A CA 1
ATOM 813 C C . TYR A 1 102 ? 7.142 -8.643 -19.106 1.00 78.44 102 TYR A C 1
ATOM 815 O O . TYR A 1 102 ? 8.216 -8.811 -19.724 1.00 78.44 102 TYR A O 1
#

Secondary structure (DSSP, 8-state):
-HHHHHHHHHHHHSPPPPPHHHHHHHHHHHHHHHHHHHHHHHSS--HHHHHHHHHHHHHHTTSTTHHHHHHSSSS--HHHHHHHHHHHHHHHHHHHHHHHH-

Organism: NCBI:txid935652